Protein AF-A0A1D8US56-F1 (afdb_monomer_lite)

pLDDT: mean 86.42, std 19.25, range [32.81, 98.75]

Radius of gyration: 34.68 Å; chains: 1; bounding box: 69×28×102 Å

Sequence (122 aa):
MMKIVSSVLRSIPVLALTISPAFADPVAHCGREPEAPSVTATDTAHYNASVDRFQTYEKAARAYNSCVSTQAQREESAISEDARARIAKIHAVSSGVQQRIAGNFSHISAQLTAAGKKLGHK

Structure (mmCIF, N/CA/C/O backbone):
data_AF-A0A1D8US56-F1
#
_entry.id   AF-A0A1D8US56-F1
#
loop_
_atom_site.group_PDB
_atom_site.id
_atom_site.type_symbol
_atom_site.label_atom_id
_atom_site.label_alt_id
_atom_site.label_comp_id
_atom_site.label_asym_id
_atom_site.label_entity_id
_atom_site.label_seq_id
_atom_site.pdbx_PDB_ins_code
_atom_site.Cartn_x
_atom_site.Cartn_y
_atom_site.Cartn_z
_atom_site.occupancy
_atom_site.B_iso_or_equiv
_atom_site.auth_seq_id
_atom_site.auth_comp_id
_atom_site.auth_asym_id
_atom_site.auth_atom_id
_atom_site.pdbx_PDB_model_num
ATOM 1 N N . MET A 1 1 ? 22.778 21.437 61.880 1.00 37.19 1 MET A N 1
ATOM 2 C CA . MET A 1 1 ? 21.411 20.963 61.559 1.00 37.19 1 MET A CA 1
ATOM 3 C C . MET A 1 1 ? 21.204 21.099 60.057 1.00 37.19 1 MET A C 1
ATOM 5 O O . MET A 1 1 ? 21.060 22.217 59.585 1.00 37.19 1 MET A O 1
ATOM 9 N N . MET A 1 2 ? 21.282 20.001 59.300 1.00 32.81 2 MET A N 1
ATOM 10 C CA . MET A 1 2 ? 21.211 20.012 57.832 1.00 32.81 2 MET A CA 1
ATOM 11 C C . MET A 1 2 ? 19.928 19.292 57.405 1.00 32.81 2 MET A C 1
ATOM 13 O O . MET A 1 2 ? 19.715 18.139 57.772 1.00 32.81 2 MET A O 1
ATOM 17 N N . LYS A 1 3 ? 19.027 20.012 56.729 1.00 38.25 3 LYS A N 1
ATOM 18 C CA . LYS A 1 3 ? 17.716 19.509 56.298 1.00 38.25 3 LYS A CA 1
ATOM 19 C C . LYS A 1 3 ? 17.894 18.612 55.072 1.00 38.25 3 LYS A C 1
ATOM 21 O O . LYS A 1 3 ? 18.368 19.071 54.038 1.00 38.25 3 LYS A O 1
ATOM 26 N N . ILE A 1 4 ? 17.498 17.349 55.203 1.00 44.59 4 ILE A N 1
ATOM 27 C CA . ILE A 1 4 ? 17.421 16.379 54.107 1.00 44.59 4 ILE A CA 1
ATOM 28 C C . ILE A 1 4 ? 16.220 16.762 53.236 1.00 44.59 4 ILE A C 1
ATOM 30 O O . ILE A 1 4 ? 15.077 16.750 53.694 1.00 44.59 4 ILE A O 1
ATOM 34 N N . VAL A 1 5 ? 16.491 17.151 51.991 1.00 46.69 5 VAL A N 1
ATOM 35 C CA . VAL A 1 5 ? 15.474 17.456 50.980 1.00 46.69 5 VAL A CA 1
ATOM 36 C C . VAL A 1 5 ? 14.957 16.132 50.421 1.00 46.69 5 VAL A C 1
ATOM 38 O O . VAL A 1 5 ? 15.676 15.402 49.743 1.00 46.69 5 VAL A O 1
ATOM 41 N N . SER A 1 6 ? 13.709 15.811 50.754 1.00 42.41 6 SER A N 1
ATOM 42 C CA . SER A 1 6 ? 13.003 14.626 50.270 1.00 42.41 6 SER A CA 1
ATOM 43 C C . SER A 1 6 ? 12.700 14.788 48.777 1.00 42.41 6 SER A C 1
ATOM 45 O O . SER A 1 6 ? 11.926 15.661 48.381 1.00 42.41 6 SER A O 1
ATOM 47 N N . SER A 1 7 ? 13.357 13.983 47.941 1.00 43.19 7 SER A N 1
ATOM 48 C CA . SER A 1 7 ? 13.149 13.969 46.491 1.00 43.19 7 SER A CA 1
ATOM 49 C C . SER A 1 7 ? 11.850 13.234 46.164 1.00 43.19 7 SER A C 1
ATOM 51 O O . SER A 1 7 ? 11.744 12.022 46.334 1.00 43.19 7 SER A O 1
ATOM 53 N N . VAL A 1 8 ? 10.851 13.981 45.695 1.00 48.72 8 VAL A N 1
ATOM 54 C CA . VAL A 1 8 ? 9.594 13.437 45.172 1.00 48.72 8 VAL A CA 1
ATOM 55 C C . VAL A 1 8 ? 9.882 12.771 43.827 1.00 48.72 8 VAL A C 1
ATOM 57 O O . VAL A 1 8 ? 10.088 13.445 42.817 1.00 48.72 8 VAL A O 1
ATOM 60 N N . LEU A 1 9 ? 9.899 11.437 43.813 1.00 44.94 9 LEU A N 1
ATOM 61 C CA . LEU A 1 9 ? 9.979 10.630 42.598 1.00 44.94 9 LEU A CA 1
ATOM 62 C C . LEU A 1 9 ? 8.658 10.782 41.819 1.00 44.94 9 LEU A C 1
ATOM 64 O O . LEU A 1 9 ? 7.657 10.127 42.107 1.00 44.94 9 LEU A O 1
ATOM 68 N N . ARG A 1 10 ? 8.623 11.698 40.846 1.00 45.16 10 ARG A N 1
ATOM 69 C CA . ARG A 1 10 ? 7.517 11.809 39.885 1.00 45.16 10 ARG A CA 1
ATOM 70 C C . ARG A 1 10 ? 7.566 10.603 38.943 1.00 45.16 10 ARG A C 1
ATOM 72 O O . ARG A 1 10 ? 8.481 10.492 38.134 1.00 45.16 10 ARG A O 1
ATOM 79 N N . SER A 1 11 ? 6.570 9.723 39.036 1.00 46.34 11 SER A N 1
ATOM 80 C CA . SER A 1 11 ? 6.320 8.684 38.029 1.00 46.34 11 SER A CA 1
ATOM 81 C C . SER A 1 11 ? 5.978 9.342 36.692 1.00 46.34 11 SER A C 1
ATOM 83 O O . SER A 1 11 ? 4.944 9.997 36.566 1.00 46.34 11 SER A O 1
ATOM 85 N N . ILE A 1 12 ? 6.860 9.187 35.706 1.00 54.97 12 ILE A N 1
ATOM 86 C CA . ILE A 1 12 ? 6.604 9.567 34.315 1.00 54.97 12 ILE A CA 1
ATOM 87 C C . ILE A 1 12 ? 5.793 8.425 33.687 1.00 54.97 12 ILE A C 1
ATOM 89 O O . ILE A 1 12 ? 6.261 7.284 33.709 1.00 54.97 12 ILE A O 1
ATOM 93 N N . PRO A 1 13 ? 4.588 8.678 33.149 1.00 51.44 13 PRO A N 1
ATOM 94 C CA . PRO A 1 13 ? 3.848 7.656 32.427 1.00 51.44 13 PRO A CA 1
ATOM 95 C C . PRO A 1 13 ? 4.634 7.282 31.169 1.00 51.44 13 PRO A C 1
ATOM 97 O O . PRO A 1 13 ? 4.897 8.123 30.310 1.00 51.44 13 PRO A O 1
ATOM 100 N N . VAL A 1 14 ? 5.026 6.011 31.076 1.00 51.97 14 VAL A N 1
ATOM 101 C CA . VAL A 1 14 ? 5.612 5.426 29.870 1.00 51.97 14 VAL A CA 1
ATOM 102 C C . VAL A 1 14 ? 4.537 5.469 28.785 1.00 51.97 14 VAL A C 1
ATOM 104 O O . VAL A 1 14 ? 3.604 4.668 28.796 1.00 51.97 14 VAL A O 1
ATOM 107 N N . LEU A 1 15 ? 4.635 6.435 27.866 1.00 55.66 15 LEU A N 1
ATOM 108 C CA . LEU A 1 15 ? 3.883 6.383 26.618 1.00 55.66 15 LEU A CA 1
ATOM 109 C C . LEU A 1 15 ? 4.330 5.123 25.876 1.00 55.66 15 LEU A C 1
ATOM 111 O O . LEU A 1 15 ? 5.469 5.028 25.420 1.00 55.66 15 LEU A O 1
ATOM 115 N N . ALA A 1 16 ? 3.429 4.149 25.770 1.00 50.38 16 ALA A N 1
ATOM 116 C CA . ALA A 1 16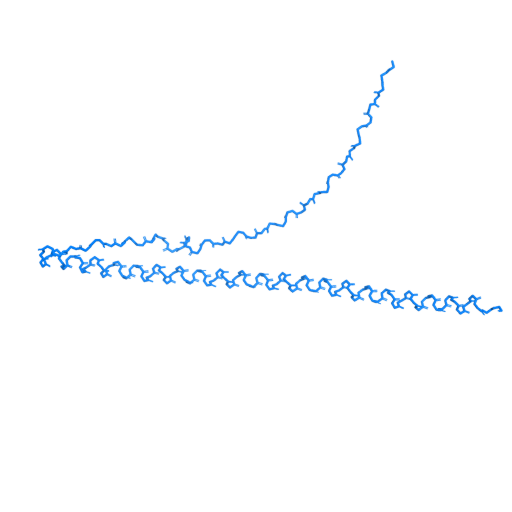 ? 3.606 3.010 24.891 1.00 50.38 16 ALA A CA 1
ATOM 117 C C . ALA A 1 16 ? 3.648 3.526 23.445 1.00 50.38 16 ALA A C 1
ATOM 119 O O . ALA A 1 16 ? 2.617 3.844 22.852 1.00 50.38 16 ALA A O 1
ATOM 120 N N . LEU A 1 17 ? 4.857 3.647 22.898 1.00 48.56 17 LEU A N 1
ATOM 121 C CA . LEU A 1 17 ? 5.089 3.853 21.475 1.00 48.56 17 LEU A CA 1
ATOM 122 C C . LEU A 1 17 ? 4.514 2.644 20.734 1.00 48.56 17 LEU A C 1
ATOM 124 O O . LEU A 1 17 ? 5.062 1.544 20.793 1.00 48.56 17 LEU A O 1
ATOM 128 N N . THR A 1 18 ? 3.387 2.830 20.051 1.00 51.25 18 THR A N 1
ATOM 129 C CA . THR A 1 18 ? 2.928 1.859 19.062 1.00 51.25 18 THR A CA 1
ATOM 130 C C . THR A 1 18 ? 3.927 1.885 17.914 1.00 51.25 18 THR A C 1
ATOM 132 O O . THR A 1 18 ? 3.996 2.871 17.181 1.00 51.25 18 THR A O 1
ATOM 135 N N . ILE A 1 19 ? 4.729 0.829 17.790 1.00 53.06 19 ILE A N 1
ATOM 136 C CA . ILE A 1 19 ? 5.615 0.613 16.646 1.00 53.06 19 ILE A CA 1
ATOM 137 C C . ILE A 1 19 ? 4.709 0.490 15.418 1.00 53.06 19 ILE A C 1
ATOM 139 O O . ILE A 1 19 ? 3.988 -0.496 15.276 1.00 53.06 19 ILE A O 1
ATOM 143 N N . SER A 1 20 ? 4.685 1.516 14.570 1.00 56.53 20 SER A N 1
ATOM 144 C CA . SER A 1 20 ? 4.094 1.388 13.239 1.00 56.53 20 SER A CA 1
ATOM 145 C C . SER A 1 20 ? 4.953 0.410 12.437 1.00 56.53 20 SER A C 1
ATOM 147 O O . SER A 1 20 ? 6.181 0.540 12.483 1.00 56.53 20 SER A O 1
ATOM 149 N N . PRO A 1 21 ? 4.364 -0.557 11.712 1.00 60.06 21 PRO A N 1
ATOM 150 C CA . PRO A 1 21 ? 5.140 -1.338 10.762 1.00 60.06 21 PRO A CA 1
ATOM 151 C C . PRO A 1 21 ? 5.736 -0.374 9.731 1.00 60.06 21 PRO A C 1
ATOM 153 O O . PRO A 1 21 ? 5.027 0.466 9.175 1.00 60.06 21 PRO A O 1
ATOM 156 N N . ALA A 1 22 ? 7.051 -0.445 9.533 1.00 68.81 22 ALA A N 1
ATOM 157 C CA . ALA A 1 22 ? 7.687 0.221 8.409 1.00 68.81 22 ALA A CA 1
ATOM 158 C C . ALA A 1 22 ? 7.229 -0.504 7.139 1.00 68.81 22 ALA A C 1
ATOM 160 O O . ALA A 1 22 ? 7.417 -1.716 7.035 1.00 68.81 22 ALA A O 1
ATOM 161 N N . PHE A 1 23 ? 6.587 0.221 6.225 1.00 74.19 23 PHE A N 1
ATOM 162 C CA . PHE A 1 23 ? 6.151 -0.333 4.945 1.00 74.19 23 PHE A CA 1
ATOM 163 C C . PHE A 1 23 ? 7.360 -0.801 4.139 1.00 74.19 23 PHE A C 1
ATOM 165 O O . PHE A 1 23 ? 8.413 -0.152 4.159 1.00 74.19 23 PHE A O 1
ATOM 172 N N . ALA A 1 24 ? 7.217 -1.936 3.459 1.00 81.25 24 ALA A N 1
ATOM 173 C CA . ALA A 1 24 ? 8.289 -2.467 2.634 1.00 81.25 24 ALA A CA 1
ATOM 174 C C . ALA A 1 24 ? 8.501 -1.583 1.396 1.00 81.25 24 ALA A C 1
ATOM 176 O O . ALA A 1 24 ? 7.546 -1.110 0.781 1.00 81.25 24 ALA A O 1
ATOM 177 N N . ASP A 1 25 ? 9.761 -1.375 1.012 1.00 85.56 25 ASP A N 1
ATOM 178 C CA . ASP A 1 25 ? 10.090 -0.710 -0.247 1.00 85.56 25 ASP A CA 1
ATOM 179 C C . ASP A 1 25 ? 9.754 -1.648 -1.428 1.00 85.56 25 ASP A C 1
ATOM 181 O O . ASP A 1 25 ? 10.376 -2.712 -1.553 1.00 85.56 25 ASP A O 1
ATOM 185 N N . PRO A 1 26 ? 8.805 -1.282 -2.315 1.00 84.19 26 PRO A N 1
ATOM 186 C CA . PRO A 1 26 ? 8.375 -2.142 -3.413 1.00 84.19 26 PRO A CA 1
ATOM 187 C C . PRO A 1 26 ? 9.476 -2.417 -4.447 1.00 84.19 26 PRO A C 1
ATOM 189 O O . PRO A 1 26 ? 9.334 -3.357 -5.233 1.00 84.19 26 PRO A O 1
ATOM 192 N N . VAL A 1 27 ? 10.583 -1.659 -4.461 1.00 89.50 27 VAL A N 1
ATOM 193 C CA . VAL A 1 27 ? 11.694 -1.911 -5.395 1.00 89.50 27 VAL A CA 1
ATOM 194 C C . VAL A 1 27 ? 12.775 -2.839 -4.837 1.00 89.50 27 VAL A C 1
ATOM 196 O O . VAL A 1 27 ? 13.569 -3.371 -5.616 1.00 89.50 27 VAL A O 1
ATOM 199 N N . ALA A 1 28 ? 12.792 -3.106 -3.525 1.00 88.81 28 ALA A N 1
ATOM 200 C CA . ALA A 1 28 ? 13.892 -3.801 -2.844 1.00 88.81 28 ALA A CA 1
ATOM 201 C C . ALA A 1 28 ? 14.205 -5.204 -3.405 1.00 88.81 28 ALA A C 1
ATOM 203 O O . ALA A 1 28 ? 15.334 -5.685 -3.302 1.00 88.81 28 ALA A O 1
ATOM 204 N N . HIS A 1 29 ? 13.221 -5.860 -4.028 1.00 87.38 29 HIS A N 1
ATOM 205 C CA . HIS A 1 29 ? 13.348 -7.210 -4.591 1.00 87.38 29 HIS A CA 1
ATOM 206 C C . HIS A 1 29 ? 13.348 -7.256 -6.125 1.00 87.38 29 HIS A C 1
ATOM 208 O O . HIS A 1 29 ? 13.425 -8.341 -6.699 1.00 87.38 29 HIS A O 1
ATOM 214 N N . CYS A 1 30 ? 13.276 -6.105 -6.797 1.00 93.69 30 CYS A N 1
ATOM 215 C CA . CYS A 1 30 ? 13.169 -6.030 -8.257 1.00 93.69 30 CYS A CA 1
ATOM 216 C C . CYS A 1 30 ? 14.512 -5.832 -8.970 1.00 93.69 30 CYS A C 1
ATOM 218 O O . CYS A 1 30 ? 14.559 -5.757 -10.197 1.00 93.69 30 CYS A O 1
ATOM 220 N N . GLY A 1 31 ? 15.613 -5.796 -8.216 1.00 92.62 31 GLY A N 1
ATOM 221 C CA . GLY A 1 31 ? 16.940 -5.511 -8.747 1.00 92.62 31 GLY A CA 1
ATOM 222 C C . GLY A 1 31 ? 17.108 -4.030 -9.085 1.00 92.62 31 GLY A C 1
ATOM 223 O O . GLY A 1 31 ? 16.449 -3.167 -8.510 1.00 92.62 31 GLY A O 1
ATOM 224 N N . ARG A 1 32 ? 18.024 -3.728 -10.007 1.00 94.75 32 ARG A N 1
ATOM 225 C CA . ARG A 1 32 ? 18.305 -2.352 -10.428 1.00 94.75 32 ARG A CA 1
ATOM 226 C C . ARG A 1 32 ? 17.424 -1.968 -11.612 1.00 94.75 32 ARG A C 1
ATOM 228 O O . ARG A 1 32 ? 17.328 -2.735 -12.569 1.00 94.75 32 ARG A O 1
ATOM 235 N N . GLU A 1 33 ? 16.864 -0.764 -11.567 1.00 96.75 33 GLU A N 1
ATOM 236 C CA . GLU A 1 33 ? 16.177 -0.171 -12.712 1.00 96.75 33 GLU A CA 1
ATOM 237 C C . GLU A 1 33 ? 17.122 -0.109 -13.932 1.00 96.75 33 GLU A C 1
ATOM 239 O O . GLU A 1 33 ? 18.263 0.355 -13.804 1.00 96.75 33 GLU A O 1
ATOM 244 N N . PRO A 1 34 ? 16.709 -0.618 -15.108 1.00 97.19 34 PRO A N 1
ATOM 245 C CA . PRO A 1 34 ? 17.502 -0.512 -16.326 1.00 97.19 34 PRO A CA 1
ATOM 246 C C . PRO A 1 34 ? 17.672 0.947 -16.752 1.00 97.19 34 PRO A C 1
ATOM 248 O O . PRO A 1 34 ? 16.711 1.709 -16.784 1.00 97.19 34 PRO A O 1
ATOM 251 N N . GLU A 1 35 ? 18.886 1.321 -17.142 1.00 97.75 35 GLU A N 1
ATOM 252 C CA . GLU A 1 35 ? 19.165 2.657 -17.667 1.00 97.75 35 GLU A CA 1
ATOM 253 C C . GLU A 1 35 ? 18.736 2.757 -19.136 1.00 97.75 35 GLU A C 1
ATOM 255 O O . GLU A 1 35 ? 18.994 1.851 -19.936 1.00 97.75 35 GLU A O 1
ATOM 260 N N . ALA A 1 36 ? 18.074 3.857 -19.492 1.00 97.19 36 ALA A N 1
ATOM 261 C CA . ALA A 1 36 ? 17.646 4.101 -20.862 1.00 97.19 36 ALA A CA 1
ATOM 262 C C . ALA A 1 36 ? 18.865 4.316 -21.787 1.00 97.19 36 ALA A C 1
ATOM 264 O O . ALA A 1 36 ? 19.731 5.138 -21.479 1.00 97.19 36 ALA A O 1
ATOM 265 N N . PRO A 1 37 ? 18.953 3.618 -22.935 1.00 96.12 37 PRO A N 1
ATOM 266 C CA . PRO A 1 37 ? 20.080 3.763 -23.845 1.00 96.12 37 PRO A CA 1
ATOM 267 C C . PRO A 1 37 ? 19.989 5.060 -24.658 1.00 96.12 37 PRO A C 1
ATOM 269 O O . PRO A 1 37 ? 18.905 5.539 -24.990 1.00 96.12 37 PRO A O 1
ATOM 272 N N . SER A 1 38 ? 21.141 5.586 -25.075 1.00 95.75 38 SER A N 1
ATOM 273 C CA . SER A 1 38 ? 21.203 6.666 -26.061 1.00 95.75 38 SER A CA 1
ATOM 274 C C . SER A 1 38 ? 20.913 6.159 -27.481 1.00 95.75 38 SER A C 1
ATOM 276 O O . SER A 1 38 ? 21.346 5.073 -27.886 1.00 95.75 38 SER A O 1
ATOM 278 N N . VAL A 1 39 ? 20.206 6.973 -28.266 1.00 95.12 39 VAL A N 1
ATOM 279 C CA . VAL A 1 39 ? 19.911 6.696 -29.679 1.00 95.12 39 VAL A CA 1
ATOM 280 C C . VAL A 1 39 ? 20.847 7.513 -30.565 1.00 95.12 39 VAL A C 1
ATOM 282 O O . VAL A 1 39 ? 21.045 8.705 -30.342 1.00 95.12 39 VAL A O 1
ATOM 285 N N . THR A 1 40 ? 21.432 6.876 -31.575 1.00 93.12 40 THR A N 1
ATOM 286 C CA . THR A 1 40 ? 22.354 7.503 -32.526 1.00 93.12 40 THR A CA 1
ATOM 287 C C . THR A 1 40 ? 21.919 7.145 -33.940 1.00 93.12 40 THR A C 1
ATOM 289 O O . THR A 1 40 ? 21.639 5.986 -34.220 1.00 93.12 40 THR A O 1
ATOM 292 N N . ALA A 1 41 ? 21.859 8.133 -34.832 1.00 91.31 41 ALA A N 1
ATOM 293 C CA . ALA A 1 41 ? 21.378 7.961 -36.207 1.00 91.31 41 ALA A CA 1
ATOM 294 C C . ALA A 1 41 ? 22.363 8.521 -37.249 1.00 91.31 41 ALA A C 1
ATOM 296 O O . ALA A 1 41 ? 21.960 8.960 -38.321 1.00 91.31 41 ALA A O 1
ATOM 297 N N . THR A 1 42 ? 23.656 8.541 -36.916 1.00 93.56 42 THR A N 1
ATOM 298 C CA . THR A 1 42 ? 24.720 9.079 -37.779 1.00 93.56 42 THR A CA 1
ATOM 299 C C . THR A 1 42 ? 24.864 8.287 -39.079 1.00 93.56 42 THR A C 1
ATOM 301 O O . THR A 1 42 ? 25.093 8.866 -40.135 1.00 93.56 42 THR A O 1
ATOM 304 N N . ASP A 1 43 ? 24.695 6.968 -39.004 1.00 95.62 43 ASP A N 1
ATOM 305 C CA . ASP A 1 43 ? 24.620 6.069 -40.149 1.00 95.62 43 ASP A CA 1
ATOM 306 C C . ASP A 1 43 ? 23.775 4.833 -39.799 1.00 95.62 43 ASP A C 1
ATOM 308 O O . ASP A 1 43 ? 23.337 4.646 -38.657 1.00 95.62 43 ASP A O 1
ATOM 312 N N . THR A 1 44 ? 23.556 3.977 -40.796 1.00 95.12 44 THR A N 1
ATOM 313 C CA . THR A 1 44 ? 22.756 2.756 -40.666 1.00 95.12 44 THR A CA 1
ATOM 314 C C . THR A 1 44 ? 23.303 1.793 -39.610 1.00 95.12 44 THR A C 1
ATOM 316 O O . THR A 1 44 ? 22.519 1.148 -38.918 1.00 95.12 44 THR A O 1
ATOM 319 N N . ALA A 1 45 ? 24.626 1.687 -39.450 1.00 95.25 45 ALA A N 1
ATOM 320 C CA . ALA A 1 45 ? 25.221 0.777 -38.475 1.00 95.25 45 ALA A CA 1
ATOM 321 C C . ALA A 1 45 ? 24.967 1.265 -37.042 1.00 95.25 45 ALA A C 1
ATOM 323 O O . ALA A 1 45 ? 24.525 0.490 -36.194 1.00 95.25 45 ALA A O 1
ATOM 324 N N . HIS A 1 46 ? 25.164 2.561 -36.789 1.00 96.25 46 HIS A N 1
ATOM 325 C CA . HIS A 1 46 ? 24.877 3.175 -35.493 1.00 96.25 46 HIS A CA 1
ATOM 326 C C . HIS A 1 46 ? 23.387 3.119 -35.149 1.00 96.25 46 HIS A C 1
ATOM 328 O O . HIS A 1 46 ? 23.038 2.817 -34.006 1.00 96.25 46 HIS A O 1
ATOM 334 N N . TYR A 1 47 ? 22.517 3.349 -36.137 1.00 96.56 47 TYR A N 1
ATOM 335 C CA . TYR A 1 47 ? 21.073 3.231 -35.962 1.00 96.56 47 TYR A CA 1
ATOM 336 C C . TYR A 1 47 ? 20.657 1.804 -35.593 1.00 96.56 47 TYR A C 1
ATOM 338 O O . TYR A 1 47 ? 19.969 1.612 -34.591 1.00 96.56 47 TYR A O 1
ATOM 346 N N . ASN A 1 48 ? 21.124 0.795 -36.333 1.00 96.19 48 ASN A N 1
ATOM 347 C CA . ASN A 1 48 ? 20.811 -0.605 -36.033 1.00 96.19 48 ASN A CA 1
ATOM 348 C C . ASN A 1 48 ? 21.318 -1.004 -34.636 1.00 96.19 48 ASN A C 1
ATOM 350 O O . ASN A 1 48 ? 20.575 -1.596 -33.858 1.00 96.19 48 ASN A O 1
ATOM 354 N N . ALA A 1 49 ? 22.523 -0.568 -34.251 1.00 96.44 49 ALA A N 1
ATOM 355 C CA . ALA A 1 49 ? 23.033 -0.774 -32.895 1.00 96.44 49 ALA A CA 1
ATOM 356 C C . ALA A 1 49 ? 22.193 -0.057 -31.817 1.00 96.44 49 ALA A C 1
ATOM 358 O O . ALA A 1 49 ? 22.126 -0.501 -30.670 1.00 96.44 49 ALA A O 1
ATOM 359 N N . SER A 1 50 ? 21.560 1.077 -32.132 1.00 97.31 50 SER A N 1
ATOM 360 C CA . SER A 1 50 ? 20.581 1.717 -31.244 1.00 97.31 50 SER A CA 1
ATOM 361 C C . SER A 1 50 ? 19.277 0.929 -31.141 1.00 97.31 50 SER A C 1
ATOM 363 O O . SER A 1 50 ? 18.730 0.845 -30.043 1.00 97.31 50 SER A O 1
ATOM 365 N N . VAL A 1 51 ? 18.803 0.327 -32.233 1.00 97.88 51 VAL A N 1
ATOM 366 C CA . VAL A 1 51 ? 17.619 -0.546 -32.221 1.00 97.88 51 VAL A CA 1
ATOM 367 C C . VAL A 1 51 ? 17.852 -1.756 -31.312 1.00 97.88 51 VAL A C 1
ATOM 369 O O . VAL A 1 51 ? 17.017 -2.031 -30.452 1.00 97.88 51 VAL A O 1
ATOM 372 N N . ASP A 1 52 ? 19.009 -2.413 -31.407 1.00 97.50 52 ASP A N 1
ATOM 373 C CA . ASP A 1 52 ? 19.341 -3.571 -30.563 1.00 97.50 52 ASP A CA 1
ATOM 374 C C . ASP A 1 52 ? 19.422 -3.202 -29.070 1.00 97.50 52 ASP A C 1
ATOM 376 O O . ASP A 1 52 ? 18.892 -3.901 -28.194 1.00 97.50 52 ASP A O 1
ATOM 380 N N . ARG A 1 53 ? 20.048 -2.054 -28.764 1.00 97.81 53 ARG A N 1
ATOM 381 C CA . ARG A 1 53 ? 20.102 -1.505 -27.399 1.00 97.81 53 ARG A CA 1
ATOM 382 C C . ARG A 1 53 ? 18.706 -1.198 -26.866 1.00 9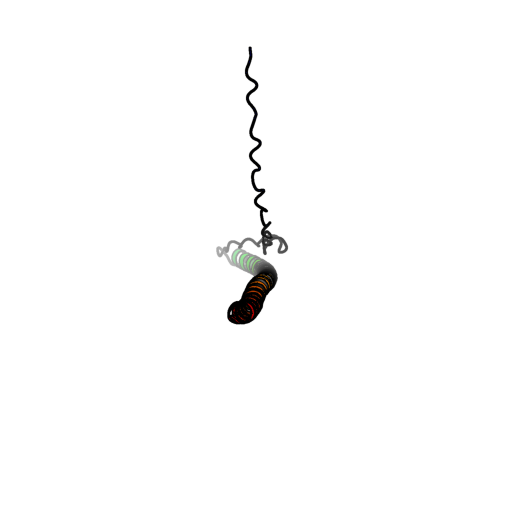7.81 53 ARG A C 1
ATOM 384 O O . ARG A 1 53 ? 18.407 -1.541 -25.723 1.00 97.81 53 ARG A O 1
ATOM 391 N N . PHE A 1 54 ? 17.848 -0.594 -27.688 1.00 98.06 54 PHE A N 1
ATOM 392 C CA . PHE A 1 54 ? 16.465 -0.305 -27.323 1.00 98.06 54 PHE A CA 1
ATOM 393 C C . PHE A 1 54 ? 15.672 -1.582 -27.035 1.00 98.06 54 PHE A C 1
ATOM 395 O O . PHE A 1 54 ? 15.045 -1.663 -25.985 1.00 98.06 54 PHE A O 1
ATOM 402 N N . GLN A 1 55 ? 15.734 -2.597 -27.900 1.00 98.31 55 GLN A N 1
ATOM 403 C CA . GLN A 1 55 ? 15.007 -3.857 -27.693 1.00 98.31 55 GLN A CA 1
ATOM 404 C C . GLN A 1 55 ? 15.438 -4.560 -26.398 1.00 98.31 55 GLN A C 1
ATOM 406 O O . GLN A 1 55 ? 14.610 -5.089 -25.651 1.00 98.31 55 GLN A O 1
ATOM 411 N N . THR A 1 56 ? 16.739 -4.519 -26.096 1.00 98.00 56 THR A N 1
ATOM 412 C CA . THR A 1 56 ? 17.284 -5.049 -24.840 1.00 98.00 56 THR A CA 1
ATOM 413 C C . THR A 1 56 ? 16.750 -4.276 -23.632 1.00 98.00 56 THR A C 1
ATOM 415 O O . THR A 1 56 ? 16.278 -4.887 -22.668 1.00 98.00 56 THR A O 1
ATOM 418 N N . TYR A 1 57 ? 16.783 -2.942 -23.694 1.00 98.38 57 TYR A N 1
ATOM 419 C CA . TYR A 1 57 ? 16.238 -2.075 -22.652 1.00 98.38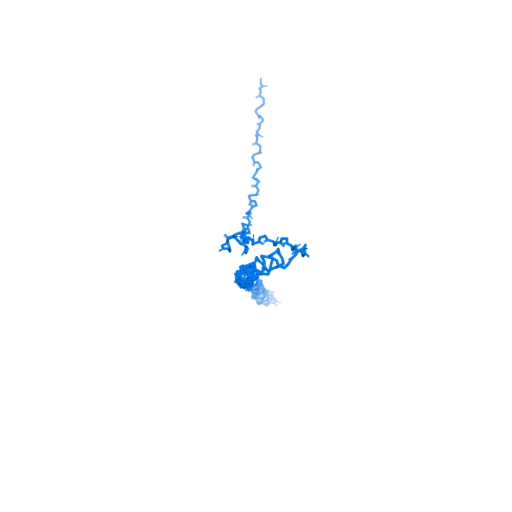 57 TYR A CA 1
ATOM 420 C C . TYR A 1 57 ? 14.739 -2.298 -22.450 1.00 98.38 57 TYR A C 1
ATOM 422 O O . TYR A 1 57 ? 14.312 -2.498 -21.320 1.00 98.38 57 TYR A O 1
ATOM 430 N N . GLU A 1 58 ? 13.945 -2.329 -23.520 1.00 98.44 58 GLU A N 1
ATOM 431 C CA . GLU A 1 58 ? 12.494 -2.495 -23.455 1.00 98.44 58 GLU A CA 1
ATOM 432 C C . GLU A 1 58 ? 12.120 -3.777 -22.705 1.00 98.44 58 GLU A C 1
ATOM 434 O O . GLU A 1 58 ? 11.289 -3.755 -21.792 1.00 98.44 58 GLU A O 1
ATOM 439 N N . LYS A 1 59 ? 12.771 -4.896 -23.041 1.00 98.25 59 LYS A N 1
ATOM 440 C CA . LYS A 1 59 ? 12.546 -6.174 -22.362 1.00 98.25 59 LYS A CA 1
ATOM 441 C C . LYS A 1 59 ? 12.874 -6.082 -20.870 1.00 98.25 59 LYS A C 1
ATOM 443 O O . LYS A 1 59 ? 12.080 -6.533 -20.043 1.00 98.25 59 LYS A O 1
ATOM 448 N N . ALA A 1 60 ? 14.024 -5.502 -20.526 1.00 97.88 60 ALA A N 1
ATOM 449 C CA . ALA A 1 60 ? 14.449 -5.350 -19.138 1.00 97.88 60 ALA A CA 1
ATOM 450 C C . ALA A 1 60 ? 13.521 -4.406 -18.353 1.00 97.88 60 ALA A C 1
ATOM 452 O O . ALA A 1 60 ? 13.115 -4.729 -17.238 1.00 97.88 60 ALA A O 1
ATOM 453 N N . ALA A 1 61 ? 13.136 -3.274 -18.944 1.00 98.38 61 ALA A N 1
ATOM 454 C CA . ALA A 1 61 ? 12.278 -2.266 -18.333 1.00 98.38 61 ALA A CA 1
ATOM 455 C C . ALA A 1 61 ? 10.864 -2.802 -18.084 1.00 98.38 61 ALA A C 1
ATOM 457 O O . ALA A 1 61 ? 10.306 -2.592 -17.008 1.00 98.38 61 ALA A O 1
ATOM 458 N N . ARG A 1 62 ? 10.295 -3.563 -19.031 1.00 98.50 62 ARG A N 1
ATOM 459 C CA . ARG A 1 62 ? 8.995 -4.231 -18.844 1.00 98.50 62 ARG A CA 1
ATOM 460 C C . ARG A 1 62 ? 9.038 -5.243 -17.700 1.00 98.50 62 ARG A C 1
ATOM 462 O O . ARG A 1 62 ? 8.118 -5.268 -16.885 1.00 98.50 62 ARG A O 1
ATOM 469 N N . ALA A 1 63 ? 10.101 -6.045 -17.614 1.00 98.12 63 ALA A N 1
ATOM 470 C CA . ALA A 1 63 ? 10.274 -7.003 -16.523 1.00 98.12 63 ALA A CA 1
ATOM 471 C C . ALA A 1 63 ? 10.417 -6.301 -15.162 1.00 98.12 63 ALA A C 1
ATOM 473 O O . ALA A 1 63 ? 9.737 -6.675 -14.205 1.00 98.12 63 ALA A O 1
ATOM 474 N N . TYR A 1 64 ? 11.243 -5.253 -15.093 1.00 98.12 64 TYR A N 1
ATOM 475 C CA . TYR A 1 64 ? 11.424 -4.445 -13.889 1.00 98.12 64 TYR A CA 1
ATOM 476 C C . TYR A 1 64 ? 10.104 -3.811 -13.432 1.00 98.12 64 TYR A C 1
ATOM 478 O O . TYR A 1 64 ? 9.684 -4.018 -12.296 1.00 98.12 64 TYR A O 1
ATOM 486 N N . ASN A 1 65 ? 9.391 -3.130 -14.332 1.00 97.81 65 ASN A N 1
ATOM 487 C CA . ASN A 1 65 ? 8.112 -2.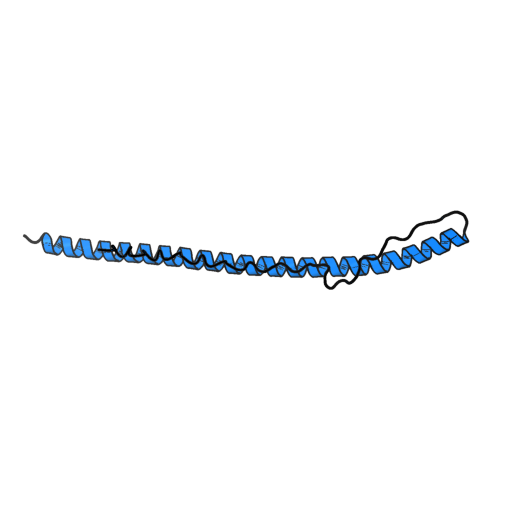491 -14.022 1.00 97.81 65 ASN A CA 1
ATOM 488 C C . ASN A 1 65 ? 7.058 -3.514 -13.558 1.00 97.81 65 ASN A C 1
ATOM 490 O O . ASN A 1 65 ? 6.399 -3.315 -12.540 1.00 97.81 65 ASN A O 1
ATOM 494 N N . SER A 1 66 ? 6.958 -4.664 -14.232 1.00 98.12 66 SER A N 1
ATOM 495 C CA . SER A 1 66 ? 6.055 -5.739 -13.804 1.00 98.12 66 SER A CA 1
ATOM 496 C C . SER A 1 66 ? 6.368 -6.238 -12.389 1.00 98.12 66 SER A C 1
ATOM 498 O O . SER A 1 66 ? 5.438 -6.532 -11.634 1.00 98.12 66 SER A O 1
ATOM 500 N N . CYS A 1 67 ? 7.649 -6.338 -12.020 1.00 97.69 67 CYS A N 1
ATOM 501 C CA . CYS A 1 67 ? 8.045 -6.684 -10.658 1.00 97.69 67 CYS A CA 1
ATOM 502 C C . CYS A 1 67 ? 7.596 -5.608 -9.667 1.00 97.69 67 CYS A C 1
ATOM 504 O O . CYS A 1 67 ? 6.876 -5.930 -8.722 1.00 97.69 67 CYS A O 1
ATOM 506 N N . VAL A 1 68 ? 7.958 -4.343 -9.912 1.00 97.38 68 VAL A N 1
ATOM 507 C CA . VAL A 1 68 ? 7.645 -3.224 -9.010 1.00 97.38 68 VAL A CA 1
ATOM 508 C C . VAL A 1 68 ? 6.139 -3.101 -8.800 1.00 97.38 68 VAL A C 1
ATOM 510 O O . VAL A 1 68 ? 5.686 -3.027 -7.662 1.00 97.38 68 VAL A O 1
ATOM 513 N N . SER A 1 69 ? 5.346 -3.172 -9.872 1.00 97.19 69 SER A N 1
ATOM 514 C CA . SER A 1 69 ? 3.884 -3.117 -9.782 1.00 97.19 69 SER A CA 1
ATOM 515 C C . SER A 1 69 ? 3.309 -4.277 -8.963 1.00 97.19 69 SER A C 1
ATOM 517 O O . SER A 1 69 ? 2.430 -4.069 -8.130 1.00 97.19 69 SER A O 1
ATOM 519 N N . THR A 1 70 ? 3.836 -5.493 -9.136 1.00 96.50 70 THR A N 1
ATOM 520 C CA . THR A 1 70 ? 3.392 -6.660 -8.357 1.00 96.50 70 THR A CA 1
ATOM 521 C C . THR A 1 70 ? 3.729 -6.509 -6.874 1.00 96.50 70 THR A C 1
ATOM 523 O O . THR A 1 70 ? 2.903 -6.842 -6.026 1.00 96.50 70 THR A O 1
ATOM 526 N N . GLN A 1 71 ? 4.930 -6.024 -6.544 1.00 95.38 71 GLN A N 1
ATOM 527 C CA . GLN A 1 71 ? 5.330 -5.806 -5.152 1.00 95.38 71 GLN A CA 1
ATOM 528 C C . GLN A 1 71 ? 4.511 -4.688 -4.506 1.00 95.38 71 GLN A C 1
ATOM 530 O O . GLN A 1 71 ? 4.011 -4.874 -3.400 1.00 95.38 71 GLN A O 1
ATOM 535 N N . ALA A 1 72 ? 4.286 -3.584 -5.221 1.00 94.44 72 ALA A N 1
ATOM 536 C CA . ALA A 1 72 ? 3.428 -2.497 -4.760 1.00 94.44 72 ALA A CA 1
ATOM 537 C C . ALA A 1 72 ? 2.007 -2.992 -4.452 1.00 94.44 72 ALA A C 1
ATOM 539 O O . ALA A 1 72 ? 1.519 -2.782 -3.348 1.00 94.44 72 ALA A O 1
ATOM 540 N N . GLN A 1 73 ? 1.380 -3.750 -5.359 1.00 95.94 73 GLN A N 1
ATOM 541 C CA . GLN A 1 73 ? 0.037 -4.305 -5.131 1.00 95.94 73 GLN A CA 1
ATOM 542 C C . GLN A 1 73 ? -0.024 -5.250 -3.921 1.00 95.94 73 GLN A C 1
ATOM 544 O O . GLN A 1 73 ? -1.019 -5.272 -3.190 1.00 95.94 73 GLN A O 1
ATOM 549 N N . ARG A 1 74 ? 1.029 -6.048 -3.699 1.00 93.69 74 ARG A N 1
ATOM 550 C CA . ARG A 1 74 ? 1.129 -6.930 -2.525 1.00 93.69 74 ARG A CA 1
ATOM 551 C C . ARG A 1 74 ? 1.201 -6.128 -1.234 1.00 93.69 74 ARG A C 1
ATOM 553 O O . ARG A 1 74 ? 0.458 -6.436 -0.305 1.00 93.69 74 ARG A O 1
ATOM 560 N N . GLU A 1 75 ? 2.052 -5.109 -1.198 1.00 94.00 75 GLU A N 1
ATOM 561 C CA . GLU A 1 75 ? 2.206 -4.250 -0.027 1.00 94.00 75 GLU A CA 1
ATOM 562 C C . GLU A 1 75 ? 0.922 -3.454 0.237 1.00 94.00 75 GLU A C 1
ATOM 564 O O . GLU A 1 75 ? 0.388 -3.505 1.338 1.00 94.00 75 GLU A O 1
ATOM 569 N N . GLU A 1 76 ? 0.326 -2.827 -0.781 1.00 93.44 76 GLU A N 1
ATOM 570 C CA . GLU A 1 76 ? -0.965 -2.131 -0.675 1.00 93.44 76 GLU A CA 1
ATOM 571 C C . GLU A 1 76 ? -2.070 -3.030 -0.099 1.00 93.44 76 GLU A C 1
ATOM 573 O O . GLU A 1 76 ? -2.858 -2.601 0.754 1.00 93.44 76 GLU A O 1
ATOM 578 N N . SER A 1 77 ? -2.115 -4.294 -0.530 1.00 94.81 77 SER A N 1
ATOM 579 C CA . SER A 1 77 ? -3.066 -5.282 -0.014 1.00 94.81 77 SER A CA 1
ATOM 580 C C . SER A 1 77 ? -2.788 -5.616 1.451 1.00 94.81 77 SER A C 1
ATOM 582 O O . SER A 1 77 ? -3.714 -5.610 2.263 1.00 94.81 77 SER A O 1
ATOM 584 N N . ALA A 1 78 ? -1.525 -5.858 1.811 1.00 92.44 78 ALA A N 1
ATOM 585 C CA . ALA A 1 78 ? -1.125 -6.153 3.185 1.00 92.44 78 ALA A CA 1
ATOM 586 C C . ALA A 1 78 ? -1.447 -4.988 4.137 1.00 92.44 78 ALA A C 1
ATOM 588 O O . ALA A 1 78 ? -2.035 -5.200 5.199 1.00 92.44 78 ALA A O 1
ATOM 589 N N . ILE A 1 79 ? -1.146 -3.755 3.721 1.00 90.94 79 ILE A N 1
ATOM 590 C CA . ILE A 1 79 ? -1.476 -2.527 4.454 1.00 90.94 79 ILE A CA 1
ATOM 591 C C . ILE A 1 79 ? -2.985 -2.409 4.651 1.00 90.94 79 ILE A C 1
ATOM 593 O O . ILE A 1 79 ? -3.454 -2.118 5.752 1.00 90.94 79 ILE A O 1
ATOM 597 N N . SER A 1 80 ? -3.753 -2.630 3.584 1.00 95.31 80 SER A N 1
ATOM 598 C CA . SER A 1 80 ? -5.209 -2.520 3.631 1.00 95.31 80 SER A CA 1
ATOM 599 C C . SER A 1 80 ? -5.822 -3.528 4.601 1.00 95.31 80 SER A C 1
ATOM 601 O O . SER A 1 80 ? -6.722 -3.170 5.363 1.00 95.31 80 SER A O 1
ATOM 603 N N . GLU A 1 81 ? -5.335 -4.769 4.612 1.00 96.12 81 GLU A N 1
ATOM 604 C CA . GLU A 1 81 ? -5.818 -5.794 5.540 1.00 96.12 81 GLU A CA 1
ATOM 605 C C . GLU A 1 81 ? -5.430 -5.510 6.996 1.00 96.12 81 GLU A C 1
ATOM 607 O O . GLU A 1 81 ? -6.290 -5.596 7.878 1.00 96.12 81 GLU A O 1
ATOM 612 N N . ASP A 1 82 ? -4.188 -5.087 7.267 1.00 93.75 82 ASP A N 1
ATOM 613 C CA . ASP A 1 82 ? -3.788 -4.666 8.619 1.00 93.75 82 ASP A CA 1
ATOM 614 C C . ASP A 1 82 ? -4.659 -3.503 9.116 1.00 93.75 82 ASP A C 1
ATOM 616 O O . ASP A 1 82 ? -5.201 -3.534 10.227 1.00 93.75 82 ASP A O 1
ATOM 620 N N . ALA A 1 83 ? -4.872 -2.494 8.268 1.00 95.56 83 ALA A N 1
ATOM 621 C CA . ALA A 1 83 ? -5.710 -1.351 8.597 1.00 95.56 83 ALA A CA 1
ATOM 622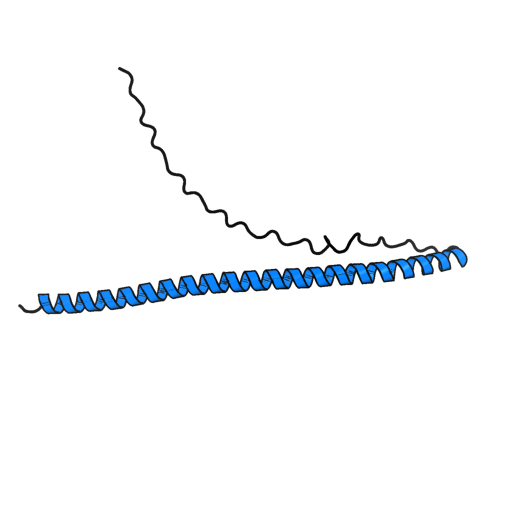 C C . ALA A 1 83 ?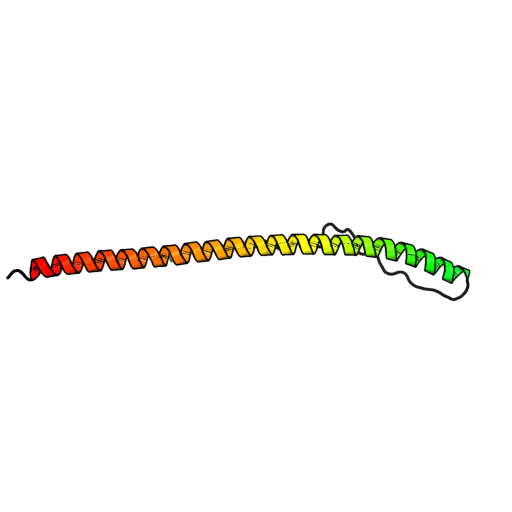 -7.154 -1.774 8.910 1.00 95.56 83 ALA A C 1
ATOM 624 O O . ALA A 1 83 ? -7.706 -1.355 9.933 1.00 95.56 83 ALA A O 1
ATOM 625 N N . ARG A 1 84 ? -7.759 -2.645 8.087 1.00 97.31 84 ARG A N 1
ATOM 626 C CA . ARG A 1 84 ? -9.104 -3.200 8.330 1.00 97.31 84 ARG A CA 1
ATOM 627 C C . ARG A 1 84 ? -9.174 -3.928 9.668 1.00 97.31 84 ARG A C 1
ATOM 629 O O . ARG A 1 84 ? -10.087 -3.665 10.453 1.00 97.31 84 ARG A O 1
ATOM 636 N N . ALA A 1 85 ? -8.202 -4.789 9.964 1.00 97.06 85 ALA A N 1
ATOM 637 C CA . ALA A 1 85 ? -8.152 -5.536 11.217 1.00 97.06 85 ALA A CA 1
ATOM 638 C C . ALA A 1 85 ? -8.041 -4.605 12.437 1.00 97.06 85 ALA A C 1
ATOM 640 O O . ALA A 1 85 ? -8.757 -4.770 13.433 1.00 97.06 85 ALA A O 1
ATOM 641 N N . ARG A 1 86 ? -7.189 -3.578 12.355 1.00 96.75 86 ARG A N 1
ATOM 642 C CA . ARG A 1 86 ? -7.020 -2.577 13.419 1.00 96.75 86 ARG A CA 1
ATOM 643 C C . ARG A 1 86 ? -8.288 -1.761 13.645 1.00 96.75 86 ARG A C 1
ATOM 645 O O . ARG A 1 86 ? -8.691 -1.578 14.795 1.00 96.75 86 ARG A O 1
ATOM 652 N N . ILE A 1 87 ? -8.943 -1.318 12.575 1.00 96.00 87 ILE A N 1
ATOM 653 C CA . ILE A 1 87 ? -10.216 -0.590 12.643 1.00 96.00 87 ILE A CA 1
ATOM 654 C C . ILE A 1 87 ? -11.300 -1.472 13.275 1.00 96.00 87 ILE A C 1
ATOM 656 O O . ILE A 1 87 ? -11.965 -1.041 14.219 1.00 96.00 87 ILE A O 1
ATOM 660 N N . ALA A 1 88 ? -11.433 -2.728 12.840 1.00 98.12 88 ALA A N 1
ATOM 661 C CA . ALA A 1 88 ? -12.395 -3.673 13.406 1.00 98.12 88 ALA A CA 1
ATOM 662 C C . ALA A 1 88 ? -12.186 -3.872 14.916 1.00 98.12 88 ALA A C 1
ATOM 664 O O . ALA A 1 88 ? -13.144 -3.829 15.692 1.00 98.12 88 ALA A O 1
ATOM 665 N N . LYS A 1 89 ? -10.929 -4.002 15.361 1.00 97.94 89 LYS A N 1
ATOM 666 C CA . LYS A 1 89 ? -10.586 -4.094 16.787 1.00 97.94 89 LYS A CA 1
ATOM 667 C C . LYS A 1 89 ? -11.020 -2.851 17.565 1.00 97.94 89 LYS A C 1
ATOM 669 O O . LYS A 1 89 ? -11.592 -2.980 18.646 1.00 97.94 89 LYS A O 1
ATOM 674 N N . ILE A 1 90 ? -10.776 -1.656 17.027 1.00 98.12 90 ILE A N 1
ATOM 675 C CA . ILE A 1 90 ? -11.187 -0.393 17.658 1.00 98.12 90 ILE A CA 1
ATOM 676 C C . ILE A 1 90 ? -12.716 -0.327 17.790 1.00 98.12 90 ILE A C 1
ATOM 678 O O . ILE A 1 90 ? -13.224 -0.003 18.866 1.00 98.12 90 ILE A O 1
ATOM 682 N N . HIS A 1 91 ? -13.459 -0.698 16.744 1.00 98.31 91 HIS A N 1
ATOM 683 C CA . HIS A 1 91 ? -14.922 -0.756 16.793 1.00 98.31 91 HIS A CA 1
ATOM 684 C C . HIS A 1 91 ? -15.439 -1.764 17.824 1.00 98.31 91 HIS A C 1
ATOM 686 O O . HIS A 1 91 ? -16.350 -1.443 18.592 1.00 98.31 91 HIS A O 1
ATOM 692 N N . ALA A 1 92 ? -14.849 -2.958 17.884 1.00 98.19 92 ALA A N 1
ATOM 693 C CA . ALA A 1 92 ? -15.222 -3.981 18.857 1.00 98.19 92 ALA A CA 1
ATOM 694 C C . ALA A 1 92 ? -15.000 -3.499 20.301 1.00 98.19 92 ALA A C 1
ATOM 696 O O . ALA A 1 92 ? -15.875 -3.645 21.153 1.00 98.19 92 ALA A O 1
ATOM 697 N N . VAL A 1 93 ? -13.863 -2.851 20.577 1.00 98.38 93 VAL A N 1
ATOM 698 C CA . VAL A 1 93 ? -13.582 -2.278 21.902 1.00 98.38 93 VAL A CA 1
ATOM 699 C C . VAL A 1 93 ? -14.586 -1.177 22.248 1.00 98.38 93 VAL A C 1
ATOM 701 O O . VAL A 1 93 ? -15.165 -1.196 23.335 1.00 98.38 93 VAL A O 1
ATOM 704 N N . SER A 1 94 ? -14.816 -0.237 21.330 1.00 97.94 94 SER A N 1
ATOM 705 C CA . SER A 1 94 ? -15.734 0.887 21.543 1.00 97.94 94 SER A CA 1
ATOM 706 C C . SER A 1 94 ? -17.165 0.411 21.819 1.00 97.94 94 SER A C 1
ATOM 708 O O . SER A 1 94 ? -17.766 0.783 22.830 1.00 97.94 94 SER A O 1
ATOM 710 N N . SER A 1 95 ? -17.685 -0.490 20.983 1.00 98.56 95 SER A N 1
ATOM 711 C CA . SER A 1 95 ? -19.024 -1.065 21.161 1.00 98.56 95 SER A CA 1
ATOM 712 C C . SER A 1 95 ? -19.148 -1.863 22.463 1.00 98.56 95 SER A C 1
ATOM 714 O O . SER A 1 95 ? -20.128 -1.693 23.188 1.00 98.56 95 SER A O 1
ATOM 716 N N . GLY A 1 96 ? -18.135 -2.651 22.834 1.00 98.56 96 GLY A N 1
ATOM 717 C CA . GLY A 1 96 ? -18.126 -3.375 24.108 1.00 98.56 96 GLY A CA 1
ATOM 718 C C . GLY A 1 96 ? -18.141 -2.451 25.333 1.00 98.56 96 GLY A C 1
ATOM 719 O O . GLY A 1 96 ? -18.789 -2.751 26.339 1.00 98.56 96 GLY A O 1
ATOM 720 N N . VAL A 1 97 ? -17.464 -1.298 25.269 1.00 98.75 97 VAL A N 1
ATOM 721 C CA . VAL A 1 97 ? -17.540 -0.267 26.320 1.00 98.75 97 VAL A CA 1
ATOM 722 C C . VAL A 1 97 ? -18.949 0.317 26.402 1.00 98.75 97 VAL A C 1
ATOM 724 O O . VAL A 1 97 ? -19.512 0.374 27.494 1.00 98.75 97 VAL A O 1
ATOM 727 N N . GLN A 1 98 ? -19.535 0.704 25.268 1.00 98.44 98 GLN A N 1
ATOM 728 C CA . GLN A 1 98 ? -20.884 1.277 25.217 1.00 98.44 98 GLN A CA 1
ATOM 729 C C . GLN A 1 98 ? -21.936 0.313 25.779 1.00 98.44 98 GLN A C 1
ATOM 731 O O . GLN A 1 98 ? -22.742 0.706 26.621 1.00 98.44 98 GLN A O 1
ATOM 736 N N . GLN A 1 99 ? -21.881 -0.963 25.388 1.00 98.62 99 GLN A N 1
ATOM 737 C CA . GLN A 1 99 ? -22.777 -2.006 25.895 1.00 98.62 99 GLN A CA 1
ATOM 738 C C . GLN A 1 99 ? -22.653 -2.176 27.411 1.00 98.62 99 GLN A C 1
ATOM 740 O O . GLN A 1 99 ? -23.661 -2.220 28.116 1.00 98.62 99 GLN A O 1
ATOM 745 N N . ARG A 1 100 ? -21.422 -2.217 27.937 1.00 98.56 100 ARG A N 1
ATOM 746 C CA . ARG A 1 100 ? -21.190 -2.332 29.382 1.00 98.56 100 ARG A CA 1
ATOM 747 C C . ARG A 1 100 ? -21.722 -1.120 30.144 1.00 98.56 100 ARG A C 1
ATOM 749 O O . ARG A 1 100 ? -22.338 -1.288 31.191 1.00 98.56 100 ARG A O 1
ATOM 756 N N . ILE A 1 101 ? -21.513 0.090 29.624 1.00 98.69 101 ILE A N 1
ATOM 757 C CA . ILE A 1 101 ? -22.037 1.320 30.231 1.00 98.69 101 ILE A CA 1
ATOM 758 C C . ILE A 1 101 ? -23.571 1.295 30.255 1.00 98.69 101 ILE A C 1
ATOM 760 O O . ILE A 1 101 ? -24.164 1.537 31.304 1.00 98.69 101 ILE A O 1
ATOM 764 N N . ALA A 1 102 ? -24.217 0.937 29.142 1.00 98.56 102 ALA A N 1
ATOM 765 C CA . ALA A 1 102 ? -25.674 0.824 29.067 1.00 98.56 102 ALA A CA 1
ATOM 766 C C . ALA A 1 102 ? -26.234 -0.237 30.035 1.00 98.56 102 ALA A C 1
ATOM 768 O O . ALA A 1 102 ? -27.232 0.002 30.724 1.00 98.56 102 ALA A O 1
ATOM 769 N N . GLY A 1 103 ? -25.563 -1.389 30.140 1.00 98.69 103 GLY A N 1
ATOM 770 C CA . GLY A 1 103 ? -25.905 -2.440 31.099 1.00 98.69 103 GLY A CA 1
ATOM 771 C C . GLY A 1 103 ? -25.793 -1.964 32.549 1.00 98.69 103 GLY A C 1
ATOM 772 O O . GLY A 1 103 ? -26.720 -2.159 33.336 1.00 98.69 103 GLY A O 1
ATOM 773 N N . ASN A 1 104 ? -24.708 -1.262 32.886 1.00 98.75 104 ASN A N 1
ATOM 774 C CA . ASN A 1 104 ? -24.511 -0.686 34.215 1.00 98.75 104 ASN A CA 1
ATOM 775 C C . ASN A 1 104 ? -25.595 0.343 34.559 1.00 98.75 104 ASN A C 1
ATOM 777 O O . ASN A 1 104 ? -26.148 0.284 35.655 1.00 98.75 104 ASN A O 1
ATOM 781 N N . PHE A 1 105 ? -25.945 1.247 33.636 1.00 98.69 105 PHE A N 1
ATOM 782 C CA . PHE A 1 105 ? -27.041 2.196 33.855 1.00 98.69 105 PHE A CA 1
ATOM 783 C C . PHE A 1 105 ? -28.363 1.481 34.127 1.00 98.69 105 PHE A C 1
ATOM 785 O O . PHE A 1 105 ? -29.029 1.791 35.111 1.00 98.69 105 PHE A O 1
ATOM 792 N N . SER A 1 106 ? -28.701 0.475 33.317 1.00 98.50 106 SER A N 1
ATOM 793 C CA . SER A 1 106 ? -29.928 -0.310 33.497 1.00 98.50 106 SER A CA 1
ATOM 794 C C . SER A 1 106 ? -29.975 -0.987 34.873 1.00 98.50 106 SER A C 1
ATOM 796 O O . SER A 1 106 ? -30.993 -0.933 35.567 1.00 98.50 106 SER A O 1
ATOM 798 N N . HIS A 1 107 ? -28.855 -1.576 35.303 1.00 98.50 107 HIS A N 1
ATOM 799 C CA . HIS A 1 107 ? -28.731 -2.215 36.611 1.00 98.50 107 HIS A CA 1
ATOM 800 C C . HIS A 1 107 ? -28.891 -1.218 37.768 1.00 98.50 107 HIS A C 1
ATOM 802 O O . HIS A 1 107 ? -29.687 -1.448 38.681 1.00 98.50 107 HIS A O 1
ATOM 808 N N . ILE A 1 108 ? -28.180 -0.089 37.712 1.00 98.50 108 ILE A N 1
ATOM 809 C CA . ILE A 1 108 ? -28.227 0.954 38.743 1.00 98.50 108 ILE A CA 1
ATOM 810 C C . ILE A 1 108 ? -29.638 1.554 38.839 1.00 98.50 108 ILE A C 1
ATOM 812 O O . ILE A 1 108 ? -30.172 1.686 39.939 1.00 98.50 108 ILE A O 1
ATOM 816 N N . SER A 1 109 ? -30.292 1.855 37.713 1.00 98.06 109 SER A N 1
ATOM 817 C CA . SER A 1 109 ? -31.670 2.370 37.695 1.00 98.06 109 SER A CA 1
ATOM 818 C C . SER A 1 109 ? -32.665 1.418 38.368 1.00 98.06 109 SER A C 1
ATOM 820 O O . SER A 1 109 ? -33.537 1.862 39.125 1.00 98.06 109 SER A O 1
ATOM 822 N N . ALA A 1 110 ? -32.523 0.107 38.148 1.00 98.38 110 ALA A N 1
ATOM 823 C CA . ALA A 1 110 ? -33.349 -0.902 38.807 1.00 98.38 110 ALA A CA 1
ATOM 824 C C . ALA A 1 110 ? -33.099 -0.951 40.325 1.00 98.38 110 ALA A C 1
ATOM 826 O O . ALA A 1 110 ? -34.056 -0.974 41.105 1.00 98.38 110 ALA A O 1
ATOM 827 N N . GLN A 1 111 ? -31.833 -0.906 40.754 1.00 98.00 111 GLN A N 1
ATOM 828 C CA . GLN A 1 111 ? -31.470 -0.858 42.175 1.00 98.00 111 GLN A CA 1
ATOM 829 C C . GLN A 1 111 ? -32.027 0.389 42.869 1.00 98.00 111 GLN A C 1
ATOM 831 O O . GLN A 1 111 ? -32.620 0.271 43.942 1.00 98.00 111 GLN A O 1
ATOM 836 N N . LEU A 1 112 ? -31.898 1.564 42.246 1.00 97.12 112 LEU A N 1
ATOM 837 C CA . LEU A 1 112 ? -32.425 2.824 42.775 1.00 97.12 112 LEU A CA 1
ATOM 838 C C . LEU A 1 112 ? -33.951 2.791 42.905 1.00 97.12 112 LEU A C 1
ATOM 840 O O . LEU A 1 112 ? -34.488 3.198 43.932 1.00 97.12 112 LEU A O 1
ATOM 844 N N . THR A 1 113 ? -34.653 2.241 41.911 1.00 97.12 113 THR A N 1
ATOM 845 C CA . THR A 1 113 ? -36.115 2.090 41.957 1.00 97.12 113 THR A CA 1
ATOM 846 C C . THR A 1 113 ? -36.542 1.146 43.083 1.00 97.12 113 THR A C 1
ATOM 848 O O . THR A 1 113 ? -37.471 1.446 43.834 1.00 97.12 113 THR A O 1
ATOM 851 N N . ALA A 1 114 ? -35.860 0.008 43.237 1.00 96.69 114 ALA A N 1
ATOM 852 C CA . ALA A 1 114 ? -36.134 -0.937 44.315 1.00 96.69 114 ALA A CA 1
ATOM 853 C C . ALA A 1 114 ? -35.858 -0.324 45.699 1.00 96.69 114 ALA A C 1
ATOM 855 O O . ALA A 1 114 ? -36.662 -0.494 46.616 1.00 96.69 114 ALA A O 1
ATOM 856 N N . ALA A 1 115 ? -34.755 0.413 45.850 1.00 96.12 115 ALA A N 1
ATOM 857 C CA . ALA A 1 115 ? -34.427 1.127 47.080 1.00 96.12 115 ALA A CA 1
ATOM 858 C C . ALA A 1 115 ? -35.470 2.209 47.401 1.00 96.12 115 ALA A C 1
ATOM 860 O O . ALA A 1 115 ? -35.962 2.258 48.525 1.00 96.12 115 ALA A O 1
ATOM 861 N N . GLY A 1 116 ? -35.880 3.007 46.411 1.00 95.56 116 GLY A N 1
ATOM 862 C CA . GLY A 1 116 ? -36.922 4.024 46.567 1.00 95.56 116 GLY A CA 1
ATOM 863 C C . GLY A 1 116 ? -38.246 3.441 47.064 1.00 95.56 116 GLY A C 1
ATOM 864 O O . GLY A 1 116 ? -38.829 3.970 48.005 1.00 95.56 116 GLY A O 1
ATOM 865 N N . LYS A 1 117 ? -38.678 2.292 46.523 1.00 95.25 117 LYS A N 1
ATOM 866 C CA . LYS A 1 117 ? -39.877 1.581 47.006 1.00 95.25 117 LYS A CA 1
ATOM 867 C C . LYS A 1 117 ? -39.756 1.127 48.464 1.00 95.25 117 LYS A C 1
ATOM 869 O O . LYS A 1 117 ? -40.725 1.221 49.206 1.00 95.25 117 LYS A O 1
ATOM 874 N N . LYS A 1 118 ? -38.576 0.656 48.888 1.00 92.88 118 LYS A N 1
ATOM 875 C CA . LYS A 1 118 ? -38.329 0.267 50.290 1.00 92.88 118 LYS A CA 1
ATOM 876 C C . LYS A 1 118 ? -38.367 1.467 51.237 1.00 92.88 118 LYS A C 1
ATOM 878 O O . LYS A 1 118 ? -38.849 1.333 52.354 1.00 92.88 118 LYS A O 1
ATOM 883 N N . LEU A 1 119 ? -37.859 2.618 50.797 1.00 93.38 119 LEU A N 1
ATOM 884 C CA . LEU A 1 119 ? -37.833 3.851 51.589 1.00 93.38 119 LEU A CA 1
ATOM 885 C C . LEU A 1 119 ? -39.196 4.564 51.631 1.00 93.38 119 LEU A C 1
ATOM 887 O O . LEU A 1 119 ? -39.483 5.249 52.605 1.00 93.38 119 LEU A O 1
ATOM 891 N N . GLY A 1 120 ? -40.030 4.391 50.600 1.00 77.06 120 GLY A N 1
ATOM 892 C CA . GLY A 1 120 ? -41.365 4.990 50.480 1.00 77.06 120 GLY A CA 1
ATOM 893 C C . GLY A 1 120 ? -42.502 4.236 51.181 1.00 77.06 120 GLY A C 1
ATOM 894 O O . GLY A 1 120 ? -43.642 4.672 51.089 1.00 77.06 120 GLY A O 1
ATOM 895 N N . HIS A 1 121 ? -42.226 3.127 51.879 1.00 53.34 121 HIS A N 1
ATOM 896 C CA . HIS A 1 121 ? -43.189 2.460 52.768 1.00 53.34 121 HIS A CA 1
ATOM 897 C C . HIS A 1 121 ? -43.091 2.995 54.209 1.00 53.34 121 HIS A C 1
ATOM 899 O O . HIS A 1 121 ? -42.803 2.259 55.156 1.00 53.34 121 HIS A O 1
ATOM 905 N N . LYS A 1 122 ? -43.352 4.296 54.355 1.00 47.84 122 LYS A N 1
ATOM 906 C CA . LYS A 1 122 ? -43.881 4.911 55.575 1.00 47.84 122 LYS A CA 1
ATOM 907 C C . LYS A 1 122 ? -45.106 5.729 55.209 1.00 47.84 122 LYS A C 1
ATOM 909 O O . LYS A 1 122 ? -45.002 6.489 54.224 1.00 47.84 122 LYS A O 1
#

Secondary structure (DSSP, 8-state):
-------------------PPPPPPTTTTS-PPPPPPPP--SSHHHHHHHHHHHHHHHHHHHHHHHHHHHHHHHHHHHHHHHHHHHHHHHHHHHHHHHHHHHHHHHHHHHHHHHHHHHHT--

Organism: NCBI:txid153496

Foldseek 3Di:
DDDDDDDDPDDDPPDPPPPDPDQDQLQPPLPDADDDDDADPPDPVSRVVNVVSRVVNVVSNVSSVVSSVVSVVVSVVVVVVVVVVVVVVVVVVVVVVVVVVVVVVVVVVVVVVVVVVVVPPD